Protein AF-A0A415Z4R5-F1 (afdb_monomer_lite)

Foldseek 3Di:
DDDDDDADDDALVRLLVLLVCCVVVVDQLVVSCVVSVPPDSVVNVVSNVQCVVPNSVSSVPPPPPPPPPDDDDDDDCVCVVVVVVVVVVVVVVVVVVCVVCVPVVVCVVVVVVVLDDVVLLVQLLVVCLVVLNPDDDVRSCVVCVVVVHDHDPVSCVVSVVVRDHSPDDDPDPPDDDD

Structure (mmCIF, N/CA/C/O backbone):
data_AF-A0A415Z4R5-F1
#
_entry.id   AF-A0A415Z4R5-F1
#
loop_
_atom_site.group_PDB
_atom_site.id
_atom_site.type_symbol
_atom_site.label_atom_id
_atom_site.label_alt_id
_atom_site.label_comp_id
_atom_site.label_asym_id
_atom_site.label_entity_id
_atom_site.label_seq_id
_atom_site.pdbx_PDB_ins_code
_atom_site.Cartn_x
_atom_site.Cartn_y
_atom_site.Cartn_z
_atom_site.occupancy
_atom_site.B_iso_or_equiv
_atom_site.auth_seq_id
_atom_site.auth_comp_id
_atom_site.auth_asym_id
_atom_site.auth_atom_id
_atom_site.pdbx_PDB_model_num
ATOM 1 N N . MET A 1 1 ? -26.693 3.354 -13.960 1.00 45.69 1 MET A N 1
ATOM 2 C CA . MET A 1 1 ? -26.247 2.489 -12.841 1.00 45.69 1 MET A CA 1
ATOM 3 C C . MET A 1 1 ? -26.321 3.278 -11.538 1.00 45.69 1 MET A C 1
ATOM 5 O O . MET A 1 1 ? -25.608 4.264 -11.394 1.00 45.69 1 MET A O 1
ATOM 9 N N . SER A 1 2 ? -27.209 2.912 -10.614 1.00 46.84 2 SER A N 1
ATOM 10 C CA . SER A 1 2 ? -27.345 3.582 -9.313 1.00 46.84 2 SER A CA 1
ATOM 11 C C . SER A 1 2 ? -26.170 3.223 -8.396 1.00 46.84 2 SER A C 1
ATOM 13 O O . SER A 1 2 ? -25.948 2.052 -8.091 1.00 46.84 2 SER A O 1
ATOM 15 N N . ARG A 1 3 ? -25.401 4.229 -7.961 1.00 54.12 3 ARG A N 1
ATOM 16 C CA . ARG A 1 3 ? -24.288 4.058 -7.014 1.00 54.12 3 ARG A CA 1
ATOM 17 C C . ARG A 1 3 ? -24.841 3.581 -5.662 1.00 54.12 3 ARG A C 1
ATOM 19 O O . ARG A 1 3 ? -25.746 4.204 -5.117 1.00 54.12 3 ARG A O 1
ATOM 26 N N . GLY A 1 4 ? -24.328 2.459 -5.149 1.00 63.97 4 GLY A N 1
ATOM 27 C CA . GLY A 1 4 ? -24.786 1.852 -3.894 1.00 63.97 4 GLY A CA 1
ATOM 28 C C . GLY A 1 4 ? -24.644 2.781 -2.680 1.00 63.97 4 GLY A C 1
ATOM 29 O O . GLY A 1 4 ? -23.764 3.642 -2.650 1.00 63.97 4 GLY A O 1
ATOM 30 N N . LYS A 1 5 ? -25.511 2.599 -1.671 1.00 64.00 5 LYS A N 1
ATOM 31 C CA . LYS A 1 5 ? -25.522 3.412 -0.440 1.00 64.00 5 LYS A CA 1
ATOM 32 C C . LYS A 1 5 ? -24.133 3.424 0.225 1.00 64.00 5 LYS A C 1
ATOM 34 O O . LYS A 1 5 ? -23.568 2.340 0.428 1.00 64.00 5 LYS A O 1
ATOM 39 N N . PRO A 1 6 ? -23.596 4.604 0.594 1.00 64.56 6 PRO A N 1
ATOM 40 C CA . PRO A 1 6 ? -22.301 4.705 1.257 1.00 64.56 6 PRO A CA 1
ATOM 41 C C . PRO A 1 6 ? -22.316 3.939 2.586 1.00 64.56 6 PRO A C 1
ATOM 43 O O . PRO A 1 6 ? -23.336 3.862 3.270 1.00 64.56 6 PRO A O 1
ATOM 46 N N . ASN A 1 7 ? -21.182 3.339 2.949 1.00 69.38 7 ASN A N 1
ATOM 47 C CA . ASN A 1 7 ? -21.066 2.623 4.219 1.00 69.38 7 ASN A CA 1
ATOM 48 C C . ASN A 1 7 ? -21.085 3.595 5.404 1.00 69.38 7 ASN A C 1
ATOM 50 O O . ASN A 1 7 ? -20.374 4.602 5.383 1.00 69.38 7 ASN A O 1
ATOM 54 N N . LYS A 1 8 ? -21.844 3.241 6.452 1.00 76.06 8 LYS A N 1
ATOM 55 C CA . LYS A 1 8 ? -21.818 3.931 7.749 1.00 76.06 8 LYS A CA 1
ATOM 56 C C . LYS A 1 8 ? -20.388 3.902 8.307 1.00 76.06 8 LYS A C 1
ATOM 58 O O . LYS A 1 8 ? -19.733 2.855 8.290 1.00 76.06 8 LYS A O 1
ATOM 63 N N . ARG A 1 9 ? -19.902 5.058 8.766 1.00 79.31 9 ARG A N 1
ATOM 64 C CA . ARG A 1 9 ? -18.641 5.184 9.507 1.00 79.31 9 ARG A CA 1
ATOM 65 C C . ARG A 1 9 ? -18.953 5.154 10.998 1.00 79.31 9 ARG A C 1
ATOM 67 O O . ARG A 1 9 ? -19.929 5.757 11.423 1.00 79.31 9 ARG A O 1
ATOM 74 N N . TYR A 1 10 ? -18.113 4.465 11.756 1.00 85.25 10 TYR A N 1
ATOM 75 C CA . TYR A 1 10 ? -18.236 4.338 13.205 1.00 85.25 10 TYR A CA 1
ATOM 76 C C . TYR A 1 10 ? -17.032 5.003 13.870 1.00 85.25 10 TYR A C 1
ATOM 78 O O . TYR A 1 10 ? -15.905 4.848 13.379 1.00 85.25 10 TYR A O 1
ATOM 86 N N . THR A 1 11 ? -17.272 5.730 14.961 1.00 89.00 11 THR A N 1
ATOM 87 C CA . THR A 1 11 ? -16.217 6.351 15.772 1.00 89.00 11 THR A CA 1
ATOM 88 C C . THR A 1 11 ? -15.357 5.274 16.452 1.00 89.00 11 THR A C 1
ATOM 90 O O . THR A 1 11 ? -15.836 4.154 16.653 1.00 89.00 11 THR A O 1
ATOM 93 N N . PRO A 1 12 ? -14.081 5.555 16.776 1.00 89.00 12 PRO A N 1
ATOM 94 C CA . PRO A 1 12 ? -13.223 4.610 17.497 1.00 89.00 12 PRO A CA 1
ATOM 95 C C . PRO A 1 12 ? -13.825 4.160 18.835 1.00 89.00 12 PRO A C 1
ATOM 97 O O . PRO A 1 12 ? -13.878 2.961 19.095 1.00 89.00 12 PRO A O 1
ATOM 100 N N . GLU A 1 13 ? -14.385 5.100 19.602 1.00 89.56 13 GLU A N 1
ATOM 101 C CA . GLU A 1 13 ? -15.057 4.825 20.881 1.00 89.56 13 GLU A CA 1
ATOM 102 C C . GLU A 1 13 ? -16.235 3.861 20.728 1.00 89.56 13 GLU A C 1
ATOM 104 O O . GLU A 1 13 ? -16.381 2.914 21.495 1.00 89.56 13 GLU A O 1
ATOM 109 N N . PHE A 1 14 ? -17.045 4.039 19.681 1.00 91.44 14 PHE A N 1
ATOM 110 C CA . PHE A 1 14 ? -18.153 3.129 19.410 1.00 91.44 14 PHE A CA 1
ATOM 111 C C . PHE A 1 14 ? -17.657 1.714 19.094 1.00 91.44 14 PHE A C 1
ATOM 113 O O . PHE A 1 14 ? -18.222 0.740 19.578 1.00 91.44 14 PHE A O 1
ATOM 120 N N . LYS A 1 15 ? -16.584 1.575 18.304 1.00 91.38 15 LYS A N 1
ATOM 121 C CA . LYS A 1 15 ? -16.014 0.252 17.989 1.00 91.38 15 LYS A CA 1
ATOM 122 C C . LYS A 1 15 ? -15.491 -0.442 19.244 1.00 91.38 15 LYS A C 1
ATOM 124 O O . LYS A 1 15 ? -15.692 -1.644 19.380 1.00 91.38 15 LYS A O 1
ATOM 129 N N . LYS A 1 16 ? -14.854 0.316 20.143 1.00 92.31 16 LYS A N 1
ATOM 130 C CA . LYS A 1 16 ? -14.388 -0.177 21.441 1.00 92.31 16 LYS A CA 1
ATOM 131 C C . LYS A 1 16 ? -15.561 -0.699 22.273 1.00 92.31 16 LYS A C 1
ATOM 133 O O . LYS A 1 16 ? -15.540 -1.861 22.658 1.00 92.31 16 LYS A O 1
ATOM 138 N N . LEU A 1 17 ? -16.607 0.113 22.438 1.00 93.62 17 LEU A N 1
ATOM 139 C CA . LEU A 1 17 ? -17.809 -0.258 23.188 1.00 93.62 17 LEU A CA 1
ATOM 140 C C . LEU A 1 17 ? -18.445 -1.553 22.661 1.00 93.62 17 LEU A C 1
ATOM 142 O O . LEU A 1 17 ? -18.798 -2.437 23.438 1.00 93.62 17 LEU A O 1
ATOM 146 N N . VAL A 1 18 ? -18.567 -1.690 21.337 1.00 92.94 18 VAL A N 1
ATOM 147 C CA . VAL A 1 18 ? -19.150 -2.890 20.716 1.00 92.94 18 VAL A CA 1
ATOM 148 C C . VAL A 1 18 ? -18.321 -4.143 21.011 1.00 92.94 18 VAL A C 1
ATOM 150 O O . VAL A 1 18 ? -18.896 -5.200 21.244 1.00 92.94 18 VAL A O 1
ATOM 153 N N . VAL A 1 19 ? -16.987 -4.055 20.994 1.00 92.88 19 VAL A N 1
ATOM 154 C CA . VAL A 1 19 ? -16.119 -5.217 21.257 1.00 92.88 19 VAL A CA 1
ATOM 155 C C . VAL A 1 19 ? -16.072 -5.560 22.748 1.00 92.88 19 VAL A C 1
ATOM 157 O O . VAL A 1 19 ? -16.137 -6.738 23.086 1.00 92.88 19 VAL A O 1
ATOM 160 N N . GLU A 1 20 ? -16.021 -4.568 23.637 1.00 93.88 20 GLU A N 1
ATOM 161 C CA . GLU A 1 20 ? -16.011 -4.799 25.091 1.00 93.88 20 GLU A CA 1
ATOM 162 C C . GLU A 1 20 ? -17.307 -5.463 25.561 1.00 93.88 20 GLU A C 1
ATOM 164 O O . GLU A 1 20 ? -17.264 -6.508 26.206 1.00 93.88 20 GLU A O 1
ATOM 169 N N . THR A 1 21 ? -18.457 -4.943 25.130 1.00 93.06 21 THR A N 1
ATOM 170 C CA . THR A 1 21 ? -19.767 -5.545 25.440 1.00 93.06 21 THR A CA 1
ATOM 171 C C . THR A 1 21 ? -19.922 -6.948 24.853 1.00 93.06 21 THR A C 1
ATOM 173 O O . THR A 1 21 ? -20.512 -7.820 25.486 1.00 93.06 21 THR A O 1
ATOM 176 N N . MET A 1 22 ? -19.352 -7.210 23.671 1.00 93.69 22 MET A N 1
ATOM 177 C CA . MET A 1 22 ? -19.323 -8.554 23.088 1.00 93.69 22 MET A CA 1
ATOM 178 C C . MET A 1 22 ? -18.573 -9.553 23.973 1.00 93.69 22 MET A C 1
ATOM 180 O O . MET A 1 22 ? -19.033 -10.681 24.139 1.00 93.69 22 MET A O 1
ATOM 184 N N . MET A 1 23 ? -17.412 -9.153 24.501 1.00 90.25 23 MET A N 1
ATOM 185 C CA . MET A 1 23 ? -16.554 -10.008 25.324 1.00 90.25 23 MET A CA 1
ATOM 186 C C . MET A 1 23 ? -17.131 -10.215 26.727 1.00 90.25 23 MET A C 1
ATOM 188 O O . MET A 1 23 ? -17.066 -11.330 27.245 1.00 90.25 23 MET A O 1
ATOM 192 N N . GLU A 1 24 ? -17.723 -9.172 27.312 1.00 93.75 24 GLU A N 1
ATOM 193 C CA . GLU A 1 24 ? -18.363 -9.214 28.629 1.00 93.75 24 GLU A CA 1
ATOM 194 C C . GLU A 1 24 ? -19.609 -10.1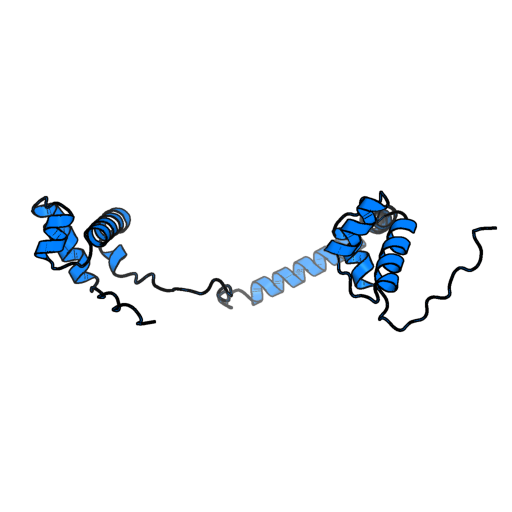10 28.626 1.00 93.75 24 GLU A C 1
ATOM 196 O O . GLU A 1 24 ? -19.720 -11.029 29.436 1.00 93.75 24 GLU A O 1
ATOM 201 N N . GLU A 1 25 ? -20.510 -9.911 27.662 1.00 92.06 25 GLU A N 1
ATOM 202 C CA . GLU A 1 25 ? -21.760 -10.674 27.559 1.00 92.06 25 GLU A CA 1
ATOM 203 C C . GLU A 1 25 ? -21.608 -11.992 26.764 1.00 92.06 25 GLU A C 1
ATOM 205 O O . GLU A 1 25 ? -22.570 -12.746 26.621 1.00 92.06 25 GLU A O 1
ATOM 210 N N . ARG A 1 26 ? -20.409 -12.291 26.235 1.00 91.06 26 ARG A N 1
ATOM 211 C CA . ARG A 1 26 ? -20.104 -13.454 25.368 1.00 91.06 26 ARG A CA 1
ATOM 212 C C . ARG A 1 26 ? -21.079 -13.627 24.195 1.00 91.06 26 ARG A C 1
ATOM 214 O O . ARG A 1 26 ? -21.446 -14.744 23.824 1.00 91.06 26 ARG A O 1
ATOM 221 N N . LEU A 1 27 ? -21.484 -12.513 23.593 1.00 91.00 27 LEU A N 1
ATOM 222 C CA . LEU A 1 27 ? -22.438 -12.498 22.487 1.00 91.00 27 LEU A CA 1
ATOM 223 C C . LEU A 1 27 ? -21.809 -13.002 21.187 1.00 91.00 27 LEU A C 1
ATOM 225 O O . LEU A 1 27 ? -20.651 -12.729 20.872 1.00 91.00 27 LEU A O 1
ATOM 229 N N . SER A 1 28 ? -22.621 -13.658 20.358 1.00 93.06 28 SER A N 1
ATOM 230 C CA . SER A 1 28 ? -22.204 -14.005 18.997 1.00 93.06 28 SER A CA 1
ATOM 231 C C . SER A 1 28 ? -22.080 -12.757 18.110 1.00 93.06 28 SER A C 1
ATOM 233 O O . SER A 1 28 ? -22.785 -11.765 18.306 1.00 93.06 28 SER A O 1
ATOM 235 N N . TYR A 1 29 ? -21.252 -12.815 17.060 1.00 91.00 29 TYR A N 1
ATOM 236 C CA . TYR A 1 29 ? -21.064 -11.697 16.116 1.00 91.00 29 TYR A CA 1
ATOM 237 C C . TYR A 1 29 ? -22.361 -11.209 15.452 1.00 91.00 29 TYR A C 1
ATOM 239 O O . TYR A 1 29 ? -22.513 -10.031 15.131 1.00 91.00 29 TYR A O 1
ATOM 247 N N . CYS A 1 30 ? -23.289 -12.130 15.178 1.00 90.25 30 CYS A N 1
ATOM 248 C CA . CYS A 1 30 ? -24.578 -11.800 14.573 1.00 90.25 30 CYS A CA 1
ATOM 249 C C . CYS A 1 30 ? -25.488 -11.074 15.564 1.00 90.25 30 CYS A C 1
ATOM 251 O O . CYS A 1 30 ? -26.234 -10.177 15.180 1.00 90.25 30 CYS A O 1
ATOM 253 N N . GLU A 1 31 ? -25.425 -11.462 16.830 1.00 91.56 31 GLU A N 1
ATOM 254 C CA . GLU A 1 31 ? -26.236 -10.896 17.897 1.00 91.56 31 GLU A CA 1
ATOM 255 C C . GLU A 1 31 ? -25.754 -9.504 18.297 1.00 91.56 31 GLU A C 1
ATOM 257 O O . GLU A 1 31 ? -26.561 -8.578 18.358 1.00 91.56 31 GLU A O 1
ATOM 262 N N . THR A 1 32 ? -24.440 -9.303 18.405 1.00 92.88 32 THR A N 1
ATOM 263 C CA . THR A 1 32 ? -23.852 -7.961 18.549 1.00 92.88 32 THR A CA 1
ATOM 264 C C . THR A 1 32 ? -24.186 -7.063 17.368 1.00 92.88 32 THR A C 1
ATOM 266 O O . THR A 1 32 ? -24.559 -5.907 17.561 1.00 92.88 32 THR A O 1
ATOM 269 N N . ALA A 1 33 ? -24.123 -7.578 16.136 1.00 91.81 33 ALA A N 1
ATOM 270 C CA . ALA A 1 33 ? -24.502 -6.791 14.967 1.00 91.81 33 ALA A CA 1
ATOM 271 C C . ALA A 1 33 ? -25.979 -6.362 14.995 1.00 91.81 33 ALA A C 1
ATOM 273 O O . ALA A 1 33 ? -26.286 -5.245 14.586 1.00 91.81 33 ALA A O 1
ATOM 274 N N . ARG A 1 34 ? -26.884 -7.206 15.508 1.00 90.81 34 ARG A N 1
ATOM 275 C CA . ARG A 1 34 ? -28.298 -6.844 15.699 1.00 90.81 34 ARG A CA 1
ATOM 276 C C . ARG A 1 34 ? -28.477 -5.822 16.818 1.00 90.81 34 ARG A C 1
ATOM 278 O O . ARG A 1 34 ? -29.150 -4.824 16.598 1.00 90.81 34 ARG A O 1
ATOM 285 N N . ARG A 1 35 ? -27.848 -6.040 17.977 1.00 91.00 35 ARG A N 1
ATOM 286 C CA . ARG A 1 35 ? -27.987 -5.177 19.161 1.00 91.00 35 ARG A CA 1
ATOM 287 C C . ARG A 1 35 ? -27.465 -3.759 18.933 1.00 91.00 35 ARG A C 1
ATOM 289 O O . ARG A 1 35 ? -28.081 -2.806 19.389 1.00 91.00 35 ARG A O 1
ATOM 296 N N . PHE A 1 36 ? -26.365 -3.622 18.193 1.00 88.81 36 PHE A N 1
ATOM 297 C CA . PHE A 1 36 ? -25.735 -2.333 17.881 1.00 88.81 36 PHE A CA 1
ATOM 298 C C . PHE A 1 36 ? -26.065 -1.804 16.476 1.00 88.81 36 PHE A C 1
ATOM 300 O O . PHE A 1 36 ? -25.414 -0.874 15.996 1.00 88.81 36 PHE A O 1
ATOM 307 N N . GLU A 1 37 ? -27.033 -2.418 15.786 1.00 87.00 37 GLU A N 1
ATOM 308 C CA . GLU A 1 37 ? -27.442 -2.072 14.416 1.00 87.00 37 GLU A CA 1
ATOM 309 C C . GLU A 1 37 ? -26.264 -1.927 13.428 1.00 87.00 37 GLU A C 1
ATOM 311 O O . GLU A 1 37 ? -26.218 -1.055 12.543 1.00 87.00 37 GLU A O 1
ATOM 316 N N . VAL A 1 38 ? -25.267 -2.799 13.577 1.00 86.69 38 VAL A N 1
ATOM 317 C CA . VAL A 1 38 ? -24.117 -2.852 12.682 1.00 86.69 38 VAL A CA 1
ATOM 318 C C . VAL A 1 38 ? -24.524 -3.583 11.414 1.00 86.69 38 VAL A C 1
ATOM 320 O O . VAL A 1 38 ? -25.056 -4.689 11.440 1.00 86.69 38 VAL A O 1
ATOM 323 N N . ARG A 1 39 ? -24.227 -2.972 10.263 1.00 81.56 39 ARG A N 1
ATOM 324 C CA . ARG A 1 39 ? -24.633 -3.480 8.943 1.00 81.56 39 ARG A CA 1
ATOM 325 C C . ARG A 1 39 ? -24.183 -4.923 8.671 1.00 81.56 39 ARG A C 1
ATOM 327 O O . ARG A 1 39 ? -24.806 -5.604 7.860 1.00 81.56 39 ARG A O 1
ATOM 334 N N . SER A 1 40 ? -23.078 -5.372 9.262 1.00 85.62 40 SER A N 1
ATOM 335 C CA . SER A 1 40 ? -22.527 -6.701 9.003 1.00 85.62 40 SER A CA 1
ATOM 336 C C . SER A 1 40 ? -21.795 -7.272 10.215 1.00 85.62 40 SER A C 1
ATOM 338 O O . SER A 1 40 ? -20.879 -6.647 10.750 1.00 85.62 40 SER A O 1
ATOM 340 N N . ALA A 1 41 ? -22.121 -8.519 10.561 1.00 88.50 41 ALA A N 1
ATOM 341 C CA . ALA A 1 41 ? -21.403 -9.312 11.561 1.00 88.50 41 ALA A CA 1
ATOM 342 C C . ALA A 1 41 ? -19.911 -9.495 11.217 1.00 88.50 41 ALA A C 1
ATOM 344 O O . ALA A 1 41 ? -19.061 -9.592 12.099 1.00 88.50 41 ALA A O 1
ATOM 345 N N . THR A 1 42 ? -19.551 -9.465 9.929 1.00 88.94 42 THR A N 1
ATOM 346 C CA . THR A 1 42 ? -18.150 -9.505 9.484 1.00 88.94 42 THR A CA 1
ATOM 347 C C . THR A 1 42 ? -17.375 -8.254 9.907 1.00 88.94 42 THR A C 1
ATOM 349 O O . THR A 1 42 ? -16.167 -8.327 10.129 1.00 88.94 42 THR A O 1
ATOM 352 N N . GLN A 1 43 ? -18.035 -7.095 10.039 1.00 87.69 43 GLN A N 1
ATOM 353 C CA . GLN A 1 43 ? -17.384 -5.885 10.555 1.00 87.69 43 GLN A CA 1
ATOM 354 C C . GLN A 1 43 ? -17.037 -6.036 12.035 1.00 87.69 43 GLN A C 1
ATOM 356 O O . GLN A 1 43 ? -15.926 -5.681 12.414 1.00 87.69 43 GLN A O 1
ATOM 361 N N . VAL A 1 44 ? -17.939 -6.627 12.824 1.00 90.94 44 VAL A N 1
ATOM 362 C CA . VAL A 1 44 ? -17.722 -6.895 14.253 1.00 90.94 44 VAL A CA 1
ATOM 363 C C . VAL A 1 44 ? -16.536 -7.844 14.450 1.00 90.94 44 VAL A C 1
ATOM 365 O O . VAL A 1 44 ? -15.622 -7.523 15.202 1.00 90.94 44 VAL A O 1
ATOM 368 N N . ARG A 1 45 ? -16.452 -8.933 13.671 1.00 91.69 45 ARG A N 1
ATOM 369 C CA . ARG A 1 45 ? -15.285 -9.839 13.682 1.00 91.69 45 ARG A CA 1
ATOM 370 C C . ARG A 1 45 ? -13.972 -9.120 13.345 1.00 91.69 45 ARG A C 1
ATOM 372 O O . ARG A 1 45 ? -12.934 -9.370 13.947 1.00 91.69 45 ARG A O 1
ATOM 379 N N . ASN A 1 46 ? -13.995 -8.220 12.361 1.00 90.12 46 ASN A N 1
ATOM 380 C CA . ASN A 1 46 ? -12.809 -7.434 12.021 1.00 90.12 46 ASN A CA 1
ATOM 381 C C . ASN A 1 46 ? -12.404 -6.479 13.149 1.00 90.12 46 ASN A C 1
ATOM 383 O O . ASN A 1 46 ? -11.211 -6.242 13.320 1.00 90.12 46 ASN A O 1
ATOM 387 N N . TRP A 1 47 ? -13.370 -5.924 13.885 1.00 91.50 47 TRP A N 1
ATOM 388 C CA . TRP A 1 47 ? -13.094 -5.075 15.040 1.00 91.50 47 TRP A CA 1
ATOM 389 C C . TRP A 1 47 ? -12.479 -5.867 16.184 1.00 91.50 47 TRP A C 1
ATOM 391 O O . TRP A 1 47 ? -11.441 -5.454 16.684 1.00 91.50 47 TRP A O 1
ATOM 401 N N . GLU A 1 48 ? -13.033 -7.031 16.516 1.00 92.62 48 GLU A N 1
ATOM 402 C CA . GLU A 1 48 ? -12.452 -7.934 17.515 1.00 92.62 48 GLU A CA 1
ATOM 403 C C . GLU A 1 48 ? -10.986 -8.249 17.205 1.00 92.62 48 GLU A C 1
ATOM 405 O O . GLU A 1 48 ? -10.121 -8.062 18.054 1.00 92.62 48 GLU A O 1
ATOM 410 N N . ARG A 1 49 ? -10.677 -8.631 15.959 1.00 92.69 49 ARG A N 1
ATOM 411 C CA . ARG A 1 49 ? -9.293 -8.893 15.548 1.00 92.69 49 ARG A CA 1
ATOM 412 C C . ARG A 1 49 ? -8.378 -7.684 15.770 1.00 92.69 49 ARG A C 1
ATOM 414 O O . ARG A 1 49 ? -7.281 -7.840 16.289 1.00 92.69 49 ARG A O 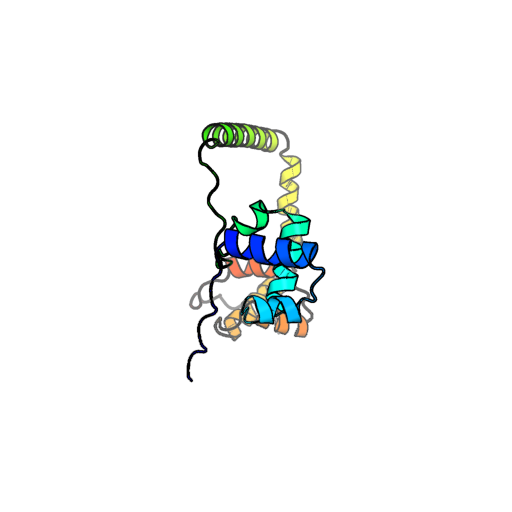1
ATOM 421 N N . ILE A 1 50 ? -8.816 -6.484 15.381 1.00 89.06 50 ILE A N 1
ATOM 422 C CA . ILE A 1 50 ? -8.021 -5.257 15.564 1.00 89.06 50 ILE A CA 1
ATOM 423 C C . ILE A 1 50 ? -7.800 -4.970 17.053 1.00 89.06 50 ILE A C 1
ATOM 425 O O . ILE A 1 50 ? -6.697 -4.583 17.431 1.00 89.06 50 ILE A O 1
ATOM 429 N N . TYR A 1 51 ? -8.825 -5.177 17.880 1.00 90.00 51 TYR A N 1
ATOM 430 C CA . TYR A 1 51 ? -8.750 -4.982 19.323 1.00 90.00 51 TYR A CA 1
ATOM 431 C C . TYR A 1 51 ? -7.787 -5.975 19.984 1.00 90.00 51 TYR A C 1
ATOM 433 O O . TYR A 1 51 ? -6.980 -5.573 20.813 1.00 90.00 51 TYR A O 1
ATOM 441 N N . LEU A 1 52 ? -7.796 -7.245 19.570 1.00 88.50 52 LEU A N 1
ATOM 442 C CA . LEU A 1 52 ? -6.860 -8.254 20.079 1.00 88.50 52 LEU A CA 1
ATOM 443 C C . LEU A 1 52 ? -5.412 -7.999 19.634 1.00 88.50 52 LEU A C 1
ATOM 445 O O . LEU A 1 52 ? -4.488 -8.216 20.408 1.00 88.50 52 LEU A O 1
ATOM 449 N N . GLU A 1 53 ? -5.198 -7.534 18.400 1.00 88.25 53 GLU A N 1
ATOM 450 C CA . GLU A 1 53 ? -3.848 -7.284 17.872 1.00 88.25 53 GLU A CA 1
ATOM 451 C C . GLU A 1 53 ? -3.218 -5.985 18.395 1.00 88.25 53 GLU A C 1
ATOM 453 O O . GLU A 1 53 ? -2.004 -5.918 18.572 1.00 88.25 53 GLU A O 1
ATOM 458 N N . LYS A 1 54 ? -4.013 -4.919 18.546 1.00 85.00 54 LYS A N 1
ATOM 459 C CA . LYS A 1 54 ? -3.512 -3.543 18.739 1.00 85.00 54 LYS A CA 1
ATOM 460 C C . LYS A 1 54 ? -4.188 -2.793 19.884 1.00 85.00 54 LYS A C 1
ATOM 462 O O . LYS A 1 54 ? -3.905 -1.614 20.081 1.00 85.00 54 LYS A O 1
ATOM 467 N N . GLY A 1 55 ? -5.119 -3.425 20.592 1.00 85.62 55 GLY A N 1
ATOM 468 C CA . GLY A 1 55 ? -5.911 -2.774 21.629 1.00 85.62 55 GLY A CA 1
ATOM 469 C C . GLY A 1 55 ? -6.799 -1.648 21.094 1.00 85.62 55 GLY A C 1
ATOM 470 O O . GLY A 1 55 ? -7.163 -1.584 19.915 1.00 85.62 55 GLY A O 1
ATOM 471 N N . THR A 1 56 ? -7.138 -0.720 21.984 1.00 79.94 56 THR A N 1
ATOM 472 C CA . THR A 1 56 ? -7.953 0.469 21.690 1.00 79.94 56 THR A CA 1
ATOM 473 C C . THR A 1 56 ? -7.280 1.409 20.686 1.00 79.94 56 THR A C 1
ATOM 475 O O . THR A 1 56 ? -7.957 2.001 19.840 1.00 79.94 56 THR A O 1
ATOM 478 N N . GLU A 1 57 ? -5.947 1.480 20.701 1.00 79.94 57 GLU A N 1
ATOM 479 C CA . GLU A 1 57 ? -5.143 2.277 19.766 1.00 79.94 57 GLU A CA 1
ATOM 480 C C . GLU A 1 57 ? -5.332 1.825 18.310 1.00 79.94 57 GLU A C 1
ATOM 482 O O . GLU A 1 57 ? -5.327 2.640 17.382 1.00 79.94 57 GLU A O 1
ATOM 487 N N . GLY A 1 58 ? -5.613 0.534 18.098 1.00 79.38 58 GLY A N 1
ATOM 488 C CA . GLY A 1 58 ? -5.904 -0.040 16.786 1.00 79.38 58 GLY A CA 1
ATOM 489 C C . GLY A 1 58 ? -7.106 0.583 16.072 1.00 79.38 58 GLY A C 1
ATOM 490 O O . GLY A 1 58 ? -7.157 0.565 14.838 1.00 79.38 58 GLY A O 1
ATOM 491 N N . PHE A 1 59 ? -8.056 1.159 16.817 1.00 80.62 59 PHE A N 1
ATOM 492 C CA . PHE A 1 59 ? -9.237 1.819 16.256 1.00 80.62 59 PHE A CA 1
ATOM 493 C C . PHE A 1 59 ? -9.056 3.309 15.979 1.00 80.62 59 PHE A C 1
ATOM 495 O O . PHE A 1 59 ? -9.772 3.834 15.119 1.00 80.62 59 PHE A O 1
ATOM 502 N N . ALA A 1 60 ? -8.133 3.971 16.682 1.00 74.69 60 ALA A N 1
ATOM 503 C CA . ALA A 1 60 ? -7.816 5.386 16.494 1.00 74.69 60 ALA A CA 1
ATOM 504 C C . ALA A 1 60 ? -7.052 5.625 15.184 1.00 74.69 60 ALA A C 1
ATOM 506 O O . ALA A 1 60 ? -7.225 6.653 14.529 1.00 74.69 60 ALA A O 1
ATOM 507 N N . ILE A 1 61 ? -6.257 4.640 14.754 1.00 64.94 61 ILE A N 1
ATOM 508 C CA . ILE A 1 61 ? -5.534 4.700 13.487 1.00 64.94 61 ILE A CA 1
ATOM 509 C C . ILE A 1 61 ? -6.535 4.480 12.346 1.00 64.94 61 ILE A C 1
ATOM 511 O O . ILE A 1 61 ? -6.800 3.351 11.922 1.00 64.94 61 ILE A O 1
ATOM 515 N N . GLU A 1 62 ? -7.088 5.567 11.805 1.00 57.19 62 GLU A N 1
ATOM 516 C CA . GLU A 1 62 ? -7.854 5.539 10.561 1.00 57.19 62 GLU A CA 1
ATOM 517 C C . GLU A 1 62 ? -6.895 5.188 9.402 1.00 57.19 62 GLU A C 1
ATOM 519 O O . GLU A 1 62 ? -6.455 6.044 8.640 1.00 57.19 62 GLU A O 1
ATOM 524 N N . ARG A 1 63 ? -6.538 3.898 9.245 1.00 53.06 63 ARG A N 1
ATOM 525 C CA . ARG A 1 63 ? -5.832 3.364 8.063 1.00 53.06 63 ARG A CA 1
ATOM 526 C C . ARG A 1 63 ? -6.777 3.378 6.863 1.00 53.06 63 ARG A C 1
ATOM 528 O O . ARG A 1 63 ? -7.145 2.349 6.299 1.00 53.06 63 ARG A O 1
ATOM 535 N N . ARG A 1 64 ? -7.202 4.569 6.468 1.00 47.59 64 ARG A N 1
ATOM 536 C CA . ARG A 1 64 ? -7.765 4.823 5.153 1.00 47.59 64 ARG A CA 1
ATOM 537 C C . ARG A 1 64 ? -7.013 5.940 4.463 1.00 47.59 64 ARG A C 1
ATOM 539 O O . ARG A 1 64 ? -7.598 6.721 3.724 1.00 47.59 64 ARG A O 1
ATOM 546 N N . GLU A 1 65 ? -5.692 5.890 4.551 1.00 42.00 65 GLU A N 1
ATOM 547 C CA . GLU A 1 65 ? -4.918 6.208 3.366 1.00 42.00 65 GLU A CA 1
ATOM 548 C C . GLU A 1 65 ? -5.163 5.085 2.363 1.00 42.00 65 GLU A C 1
ATOM 550 O O . GLU A 1 65 ? -4.440 4.094 2.278 1.00 42.00 65 GLU A O 1
ATOM 555 N N . ARG A 1 66 ? -6.226 5.239 1.574 1.00 49.69 66 ARG A N 1
ATOM 556 C CA . ARG A 1 66 ? -6.295 4.611 0.259 1.00 49.69 66 ARG A CA 1
ATOM 557 C C . ARG A 1 66 ? -5.289 5.358 -0.618 1.00 49.69 66 ARG A C 1
ATOM 559 O O . ARG A 1 66 ? -5.670 6.091 -1.521 1.00 49.69 66 ARG A O 1
ATOM 566 N N . GLY A 1 67 ? -4.011 5.255 -0.260 1.00 42.09 67 GLY A N 1
ATOM 567 C CA . GLY A 1 67 ? -2.915 5.776 -1.043 1.00 42.09 67 GLY A CA 1
ATOM 568 C C . GLY A 1 67 ? -2.908 4.975 -2.325 1.00 42.09 67 GLY A C 1
ATOM 569 O O . GLY A 1 67 ? -2.704 3.762 -2.300 1.00 42.09 67 GLY A O 1
ATOM 570 N N . SER A 1 68 ? -3.205 5.637 -3.438 1.00 51.50 68 SER A N 1
ATOM 571 C CA . SER A 1 68 ? -2.837 5.123 -4.745 1.00 51.50 68 SER A CA 1
ATOM 572 C C . SER A 1 68 ? -1.392 4.643 -4.651 1.00 51.50 68 SER A C 1
ATOM 574 O O . SER A 1 68 ? -0.509 5.417 -4.277 1.00 51.50 68 SER A O 1
ATOM 576 N N . SER A 1 69 ? -1.148 3.376 -4.958 1.00 50.72 69 SER A N 1
ATOM 577 C CA . SER A 1 69 ? 0.186 2.892 -5.287 1.00 50.72 69 SER A CA 1
ATOM 578 C C . SER A 1 69 ? 0.712 3.751 -6.438 1.00 50.72 69 SER A C 1
ATOM 580 O O . SER A 1 69 ? 0.344 3.549 -7.592 1.00 50.72 69 SER A O 1
ATOM 582 N N . GLY A 1 70 ? 1.465 4.794 -6.109 1.00 52.69 70 GLY A N 1
ATOM 583 C CA . GLY A 1 70 ? 1.788 5.839 -7.066 1.00 52.69 70 GLY A CA 1
ATOM 584 C C . GLY A 1 70 ? 2.500 6.997 -6.398 1.00 52.69 70 GLY A C 1
ATOM 585 O O . GLY A 1 70 ? 1.961 8.096 -6.362 1.00 52.69 70 GLY A O 1
ATOM 586 N N . ARG A 1 71 ? 3.697 6.700 -5.871 1.00 58.75 71 ARG A N 1
ATOM 587 C CA . ARG A 1 71 ? 4.814 7.596 -5.513 1.00 58.75 71 ARG A CA 1
ATOM 588 C C . ARG A 1 71 ? 5.254 7.414 -4.052 1.00 58.75 71 ARG A C 1
ATOM 590 O O . ARG A 1 71 ? 4.469 7.684 -3.145 1.00 58.75 71 ARG A O 1
ATOM 597 N N . PRO A 1 72 ? 6.504 6.986 -3.802 1.00 56.12 72 PRO A N 1
ATOM 598 C CA . PRO A 1 72 ? 7.037 6.943 -2.447 1.00 56.12 72 PRO A CA 1
ATOM 599 C C . PRO A 1 72 ? 7.089 8.361 -1.858 1.00 56.12 72 PRO A C 1
ATOM 601 O O . PRO A 1 72 ? 7.412 9.327 -2.559 1.00 56.12 72 PRO A O 1
ATOM 604 N N . ARG A 1 73 ? 6.742 8.492 -0.570 1.00 62.16 73 ARG A N 1
ATOM 605 C CA . ARG A 1 73 ? 6.874 9.750 0.181 1.00 62.16 73 ARG A CA 1
ATOM 606 C C . ARG A 1 73 ? 8.354 10.149 0.202 1.00 62.16 73 ARG A C 1
ATOM 608 O O . ARG A 1 73 ? 9.212 9.308 0.451 1.00 62.16 73 ARG A O 1
ATOM 615 N N . LYS A 1 74 ? 8.649 11.418 -0.102 1.00 62.16 74 LYS A N 1
ATOM 616 C CA . LYS A 1 74 ? 10.016 11.955 -0.038 1.00 62.16 74 LYS A CA 1
ATOM 617 C C . LYS A 1 74 ? 10.527 11.843 1.400 1.00 62.16 74 LYS A C 1
ATOM 619 O O . LYS A 1 74 ? 9.810 12.214 2.326 1.00 62.16 74 LYS A O 1
ATOM 624 N N . LEU A 1 75 ? 11.744 11.327 1.543 1.00 62.78 75 LEU A N 1
ATOM 625 C CA . LEU A 1 75 ? 12.447 11.217 2.818 1.00 62.78 75 LEU A CA 1
ATOM 626 C C . LEU A 1 75 ? 12.690 12.613 3.435 1.00 62.78 75 LEU A C 1
ATOM 628 O O . LEU A 1 75 ? 12.790 13.592 2.683 1.00 62.78 75 LEU A O 1
ATOM 632 N N . PRO A 1 76 ? 12.782 12.716 4.775 1.00 58.38 76 PRO A N 1
ATOM 633 C CA . PRO A 1 76 ? 13.172 13.945 5.464 1.00 58.38 76 PRO A CA 1
ATOM 634 C C . PRO A 1 76 ? 14.528 14.454 4.953 1.00 58.38 76 PRO A C 1
ATOM 636 O O . PRO A 1 76 ? 15.445 13.670 4.726 1.00 58.38 76 PRO A O 1
ATOM 639 N N . LYS A 1 77 ? 14.649 15.769 4.742 1.00 62.28 77 LYS A N 1
ATOM 640 C CA . LYS A 1 77 ? 15.820 16.414 4.116 1.00 62.28 77 LYS A CA 1
ATOM 641 C C . LYS A 1 77 ? 17.032 16.597 5.042 1.00 62.28 77 LYS A C 1
ATOM 643 O O . LYS A 1 77 ? 18.061 17.066 4.570 1.00 62.28 77 LYS A O 1
ATOM 648 N N . GLU A 1 78 ? 16.943 16.227 6.315 1.00 58.09 78 GLU A N 1
ATOM 649 C CA . GLU A 1 78 ? 17.958 16.575 7.325 1.00 58.09 78 GLU A CA 1
ATOM 650 C C . GLU A 1 78 ? 19.214 15.686 7.337 1.00 58.09 78 GLU A C 1
ATOM 652 O O . GLU A 1 78 ? 20.073 15.863 8.183 1.00 58.09 78 GLU A O 1
ATOM 657 N N . GLY A 1 79 ? 19.376 14.774 6.374 1.00 53.78 79 GLY A N 1
ATOM 658 C CA . GLY A 1 79 ? 20.631 14.029 6.160 1.00 53.78 79 GLY A CA 1
ATOM 659 C C . GLY A 1 79 ? 21.369 14.409 4.873 1.00 53.78 79 GLY A C 1
ATOM 660 O O . GLY A 1 79 ? 22.271 13.693 4.447 1.00 53.78 79 GLY A O 1
ATOM 661 N N . GLY A 1 80 ? 20.939 15.473 4.184 1.00 59.91 80 GLY A N 1
ATOM 662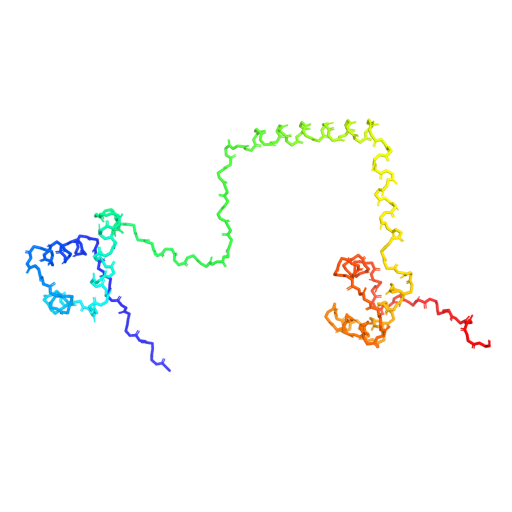 C CA . GLY A 1 80 ? 21.445 15.815 2.852 1.00 59.91 80 GLY A CA 1
ATOM 663 C C . GLY A 1 80 ? 22.931 16.174 2.833 1.00 59.91 80 GLY A C 1
ATOM 664 O O . GLY A 1 80 ? 23.618 15.833 1.878 1.00 59.91 80 GLY A O 1
ATOM 665 N N . GLU A 1 81 ? 23.427 16.822 3.882 1.00 62.50 81 GLU A N 1
ATOM 666 C CA . GLU A 1 81 ? 24.812 17.297 3.968 1.00 62.50 81 GLU A CA 1
ATOM 667 C C . GLU A 1 81 ? 25.792 16.143 4.216 1.00 62.50 81 GLU A C 1
ATOM 669 O O . GLU A 1 81 ? 26.768 16.011 3.477 1.00 62.50 81 GLU A O 1
ATOM 674 N N . ASP A 1 82 ? 25.462 15.231 5.137 1.00 73.00 82 ASP A N 1
ATOM 675 C CA . ASP A 1 82 ? 26.236 14.005 5.386 1.00 73.00 82 ASP A CA 1
ATOM 676 C C . AS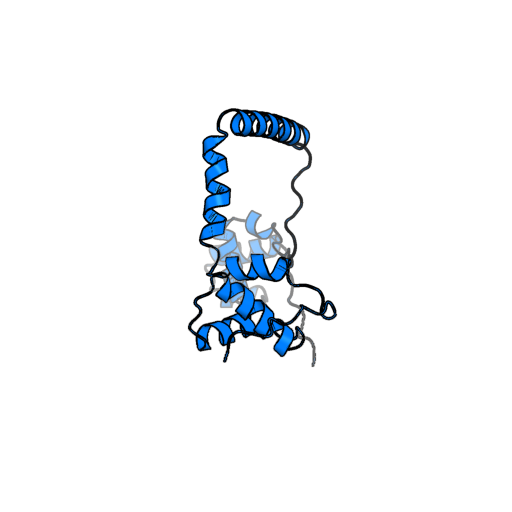P A 1 82 ? 26.258 13.086 4.158 1.00 73.00 82 ASP A C 1
ATOM 678 O O . ASP A 1 82 ? 27.299 12.538 3.789 1.00 73.00 82 ASP A O 1
ATOM 682 N N . LEU A 1 83 ? 25.124 12.960 3.458 1.00 73.12 83 LEU A N 1
ATOM 683 C CA . LEU A 1 83 ? 25.045 12.192 2.214 1.00 73.12 83 LEU A CA 1
ATOM 684 C C . LEU A 1 83 ? 25.848 12.843 1.081 1.00 73.12 83 LEU A C 1
ATOM 686 O O . LEU A 1 83 ? 26.450 12.132 0.278 1.00 73.12 83 LEU A O 1
ATOM 690 N N . LEU A 1 84 ? 25.877 14.176 0.993 1.00 79.00 84 LEU A N 1
ATOM 691 C CA . LEU A 1 84 ? 26.689 14.888 0.003 1.00 79.00 84 LEU A CA 1
ATOM 692 C C . LEU A 1 84 ? 28.187 14.731 0.290 1.00 79.00 84 LEU A C 1
ATOM 694 O O . LEU A 1 84 ? 28.954 14.494 -0.646 1.00 79.00 84 LEU A O 1
ATOM 698 N N . ALA A 1 85 ? 28.591 14.808 1.561 1.00 82.00 85 ALA A N 1
ATOM 699 C CA . ALA A 1 85 ? 29.966 14.560 1.985 1.00 82.00 85 ALA A CA 1
ATOM 700 C C . ALA A 1 85 ? 30.399 13.123 1.658 1.00 82.00 85 ALA A C 1
ATOM 702 O O . ALA A 1 85 ? 31.475 12.911 1.092 1.00 82.00 85 ALA A O 1
ATOM 703 N N . GLU A 1 86 ? 29.529 12.145 1.910 1.00 80.81 86 GLU A N 1
ATOM 704 C CA . GLU A 1 86 ? 29.794 10.745 1.587 1.00 80.81 86 GLU A CA 1
ATOM 705 C C . GLU A 1 86 ? 29.859 10.503 0.072 1.00 80.81 86 GLU A C 1
ATOM 707 O O . GLU A 1 86 ? 30.766 9.828 -0.413 1.00 80.81 86 GLU A O 1
ATOM 712 N N . VAL A 1 87 ? 28.972 11.119 -0.718 1.00 86.56 87 VAL A N 1
ATOM 713 C CA . VAL A 1 87 ? 29.033 11.048 -2.189 1.00 86.56 87 VAL A CA 1
ATOM 714 C C . VAL A 1 87 ? 30.336 11.646 -2.720 1.00 86.56 87 VAL A C 1
ATOM 716 O O . VAL A 1 87 ? 30.924 11.090 -3.650 1.00 86.56 87 VAL A O 1
ATOM 719 N N . LEU A 1 88 ? 30.809 12.758 -2.153 1.00 88.62 88 LEU A N 1
ATOM 720 C CA . LEU A 1 88 ? 32.073 13.376 -2.552 1.00 88.62 88 LEU A CA 1
ATOM 721 C C . LEU A 1 88 ? 33.273 12.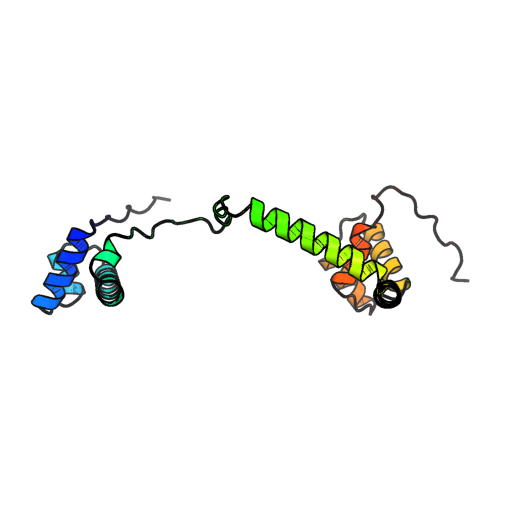483 -2.194 1.00 88.62 88 LEU A C 1
ATOM 723 O O . LEU A 1 88 ? 34.132 12.250 -3.047 1.00 88.62 88 LEU A O 1
ATOM 727 N N . ARG A 1 89 ? 33.292 11.915 -0.980 1.00 89.62 89 ARG A N 1
ATOM 728 C CA . ARG A 1 89 ? 34.322 10.969 -0.520 1.00 89.62 89 ARG A CA 1
ATOM 729 C C . ARG A 1 89 ? 34.380 9.719 -1.401 1.00 89.62 89 ARG A C 1
ATOM 731 O O . ARG A 1 89 ? 35.447 9.371 -1.899 1.00 89.62 89 ARG A O 1
ATOM 738 N N . LEU A 1 90 ? 33.234 9.089 -1.662 1.00 87.81 90 LEU A N 1
ATOM 739 C CA . LEU A 1 90 ? 33.132 7.892 -2.505 1.00 87.81 90 LEU A CA 1
ATOM 740 C C . LEU A 1 90 ? 33.509 8.164 -3.966 1.00 87.81 90 LEU A C 1
ATOM 742 O O . LEU A 1 90 ? 34.014 7.272 -4.650 1.00 87.81 90 LEU A O 1
ATOM 746 N N . ARG A 1 91 ? 33.274 9.382 -4.470 1.00 85.06 91 ARG A N 1
ATOM 747 C CA . ARG A 1 91 ? 33.740 9.793 -5.803 1.00 85.06 91 ARG A CA 1
ATOM 748 C C . ARG A 1 91 ? 35.257 9.926 -5.848 1.00 85.06 91 ARG A C 1
ATOM 750 O O . ARG A 1 91 ? 35.857 9.409 -6.785 1.00 85.06 91 ARG A O 1
ATOM 757 N N . ALA A 1 92 ? 35.868 10.548 -4.841 1.00 87.31 92 ALA A N 1
ATOM 758 C CA . ALA A 1 92 ? 37.324 10.627 -4.734 1.00 87.31 92 ALA A CA 1
ATOM 759 C C . ALA A 1 92 ? 37.962 9.230 -4.608 1.00 87.31 92 ALA A C 1
ATOM 761 O O . ALA A 1 92 ? 38.953 8.938 -5.275 1.00 87.31 92 ALA A O 1
ATOM 762 N N . GLU A 1 93 ? 37.350 8.337 -3.827 1.00 87.69 93 GLU A N 1
ATOM 763 C CA . GLU A 1 93 ? 37.788 6.944 -3.697 1.00 87.69 93 GLU A CA 1
ATOM 764 C C . GLU A 1 93 ? 37.662 6.178 -5.022 1.00 87.69 93 GLU A C 1
ATOM 766 O O . GLU A 1 93 ? 38.591 5.483 -5.426 1.00 87.69 93 GLU A O 1
ATOM 771 N N . ASN A 1 94 ? 36.560 6.349 -5.759 1.00 84.44 94 ASN A N 1
ATOM 772 C CA . ASN A 1 94 ? 36.409 5.743 -7.083 1.00 84.44 94 ASN A CA 1
ATOM 773 C C . ASN A 1 94 ? 37.432 6.268 -8.095 1.00 84.44 94 ASN A C 1
ATOM 775 O O . ASN A 1 94 ? 37.971 5.479 -8.867 1.00 84.44 94 ASN A O 1
ATOM 779 N N . GLU A 1 95 ? 37.711 7.570 -8.108 1.00 85.50 95 GLU A N 1
ATOM 780 C CA . GLU A 1 95 ? 38.750 8.155 -8.964 1.00 85.50 95 GLU A CA 1
ATOM 781 C C . GLU A 1 95 ? 40.136 7.587 -8.627 1.00 85.50 95 GLU A C 1
ATOM 783 O O . GLU A 1 95 ? 40.881 7.173 -9.523 1.00 85.50 95 GLU A O 1
ATOM 788 N N . TYR A 1 96 ? 40.451 7.448 -7.337 1.00 83.75 96 TYR A N 1
ATOM 789 C CA . TYR A 1 96 ? 41.675 6.791 -6.886 1.00 83.75 96 TYR A CA 1
ATOM 790 C C . TYR A 1 96 ? 41.731 5.323 -7.334 1.00 83.75 96 TYR A C 1
ATOM 792 O O . TYR A 1 96 ? 42.722 4.882 -7.911 1.00 83.75 96 TYR A O 1
ATOM 800 N N . LEU A 1 97 ? 40.644 4.564 -7.168 1.00 79.56 97 LEU A N 1
ATOM 801 C CA . LEU A 1 97 ? 40.569 3.157 -7.573 1.00 79.56 97 LEU A CA 1
ATOM 802 C C . LEU A 1 97 ? 40.657 2.962 -9.093 1.00 79.56 97 LEU A C 1
ATOM 804 O O . LEU A 1 97 ? 41.295 2.008 -9.544 1.00 79.56 97 LEU A O 1
ATOM 808 N N . LYS A 1 98 ? 40.065 3.854 -9.895 1.00 74.88 98 LYS A N 1
ATOM 809 C CA . LYS A 1 98 ? 40.222 3.864 -11.360 1.00 74.88 98 LYS A CA 1
ATOM 810 C C . LYS A 1 98 ? 41.671 4.109 -11.764 1.00 74.88 98 LYS A C 1
ATOM 812 O O . LYS A 1 98 ? 42.175 3.426 -12.654 1.00 74.88 98 LYS A O 1
ATOM 817 N N . THR A 1 99 ? 42.339 5.029 -11.073 1.00 77.06 99 THR A N 1
ATOM 818 C CA . THR A 1 99 ? 43.749 5.361 -11.306 1.00 77.06 99 THR A CA 1
ATOM 819 C C . THR A 1 99 ? 44.672 4.208 -10.892 1.00 77.06 99 THR A C 1
ATOM 821 O O . THR A 1 99 ? 45.599 3.864 -11.622 1.00 77.06 99 THR A O 1
ATOM 824 N N . CYS A 1 100 ? 44.400 3.553 -9.759 1.00 71.50 100 CYS A N 1
ATOM 825 C CA . CYS A 1 100 ? 45.240 2.486 -9.206 1.00 71.50 100 CYS A CA 1
ATOM 826 C C . CYS A 1 100 ? 44.994 1.099 -9.815 1.00 71.50 100 CYS A C 1
ATOM 828 O O . CYS A 1 100 ? 45.867 0.235 -9.726 1.00 71.50 100 CYS A O 1
ATOM 830 N N . LYS A 1 101 ? 43.842 0.856 -10.457 1.00 66.44 101 LYS A N 1
ATOM 831 C CA . LYS A 1 101 ? 43.533 -0.428 -11.115 1.00 66.44 101 LYS A CA 1
ATOM 832 C C . LYS A 1 101 ? 43.179 -0.277 -12.607 1.00 66.44 101 LYS A C 1
ATOM 834 O O . LYS A 1 101 ? 42.106 -0.726 -13.017 1.00 66.44 101 LYS A O 1
ATOM 839 N N . PRO A 1 102 ? 44.077 0.253 -13.470 1.00 59.81 102 PRO A N 1
ATOM 840 C CA . PRO A 1 102 ? 43.789 0.418 -14.901 1.00 59.81 102 PRO A CA 1
ATOM 841 C C . PRO A 1 102 ? 43.534 -0.912 -15.622 1.00 59.81 102 PRO A C 1
ATOM 843 O O . PRO A 1 102 ? 42.816 -0.970 -16.616 1.00 59.81 102 PRO A O 1
ATOM 846 N N . TRP A 1 103 ? 44.132 -1.999 -15.130 1.00 59.44 103 TRP A N 1
ATOM 847 C CA . TRP A 1 103 ? 44.038 -3.323 -15.744 1.00 59.44 103 TRP A CA 1
ATOM 848 C C . TRP A 1 103 ? 42.684 -4.008 -15.507 1.00 59.44 103 TRP A C 1
ATOM 850 O O . TRP A 1 103 ? 42.288 -4.837 -16.319 1.00 59.44 103 TRP A O 1
ATOM 860 N N . PHE A 1 104 ? 41.956 -3.634 -14.446 1.00 53.09 104 PHE A N 1
ATOM 861 C CA . PHE A 1 104 ? 40.648 -4.209 -14.112 1.00 53.09 104 PHE A CA 1
ATOM 862 C C . PHE A 1 104 ? 39.514 -3.632 -14.974 1.00 53.09 104 PHE A C 1
ATOM 864 O O . PHE A 1 104 ? 38.553 -4.328 -15.275 1.00 53.09 104 PHE A O 1
ATOM 871 N N . TRP A 1 105 ? 39.630 -2.375 -15.417 1.00 47.97 105 TRP A N 1
ATOM 872 C CA . TRP A 1 105 ? 38.631 -1.753 -16.296 1.00 47.97 105 TRP A CA 1
ATOM 873 C C . TRP A 1 105 ? 38.898 -2.013 -17.782 1.00 47.97 105 TRP A C 1
ATOM 875 O O . TRP A 1 105 ? 37.953 -2.039 -18.568 1.00 47.97 105 TRP A O 1
ATOM 885 N N . LYS A 1 106 ? 40.144 -2.324 -18.172 1.00 49.91 106 LYS A N 1
ATOM 886 C CA . LYS A 1 106 ? 40.485 -2.749 -19.546 1.00 49.91 106 LYS A CA 1
ATOM 887 C C . LYS A 1 106 ? 39.803 -4.054 -19.985 1.00 49.91 106 LYS A C 1
ATOM 889 O O . LYS A 1 106 ? 39.732 -4.322 -21.180 1.00 49.91 106 LYS A O 1
ATOM 894 N N . THR A 1 107 ? 39.274 -4.854 -19.060 1.00 49.09 107 THR A N 1
ATOM 895 C CA . THR A 1 107 ? 38.466 -6.046 -19.371 1.00 49.09 107 THR A CA 1
ATOM 896 C C . THR A 1 107 ? 36.971 -5.754 -19.523 1.00 49.09 107 THR A C 1
ATOM 898 O O . THR A 1 107 ? 36.250 -6.610 -20.029 1.00 49.09 107 THR A O 1
ATOM 901 N N . SER A 1 108 ? 36.482 -4.556 -19.175 1.00 49.94 108 SER A N 1
ATOM 902 C CA . SER A 1 108 ? 35.068 -4.201 -19.392 1.00 49.94 108 SER A CA 1
ATOM 903 C C . SER A 1 108 ? 34.740 -3.981 -20.880 1.00 49.94 108 SER A C 1
ATOM 905 O O . SER A 1 108 ? 33.708 -4.464 -21.347 1.00 49.94 108 SER A O 1
ATOM 907 N N . ASP A 1 109 ? 35.689 -3.456 -21.665 1.00 47.38 109 ASP A N 1
ATOM 908 C CA . ASP A 1 109 ? 35.631 -3.416 -23.139 1.00 47.38 109 ASP A CA 1
ATOM 909 C C . ASP A 1 109 ? 35.921 -4.774 -23.809 1.00 47.38 109 ASP A C 1
ATOM 911 O O . ASP A 1 109 ? 35.802 -4.922 -25.023 1.00 47.38 109 ASP A O 1
ATOM 915 N N . ALA A 1 110 ? 36.294 -5.809 -23.048 1.00 46.28 110 ALA A N 1
ATOM 916 C CA . ALA A 1 110 ? 36.317 -7.180 -23.565 1.00 46.28 110 ALA A CA 1
ATOM 917 C C . ALA A 1 110 ? 34.927 -7.841 -23.495 1.00 46.28 110 ALA A C 1
ATOM 919 O O . ALA A 1 110 ? 34.681 -8.813 -24.208 1.00 46.28 110 ALA A O 1
ATOM 920 N N . SER A 1 111 ? 33.997 -7.291 -22.701 1.00 45.03 111 SER A N 1
ATOM 921 C CA . SER A 1 111 ? 32.613 -7.779 -22.611 1.00 45.03 111 SER A CA 1
ATOM 922 C C . SER A 1 111 ? 31.747 -7.334 -23.802 1.00 45.03 111 SER A C 1
ATOM 924 O O . SER A 1 111 ? 30.784 -8.009 -24.158 1.00 45.03 111 SER A O 1
ATOM 926 N N . THR A 1 112 ? 32.133 -6.267 -24.515 1.00 47.75 112 THR A N 1
ATOM 927 C CA . THR A 1 112 ? 31.484 -5.862 -25.781 1.00 47.75 112 THR A CA 1
ATOM 928 C C . THR A 1 112 ? 31.770 -6.830 -26.935 1.00 47.75 112 THR A C 1
ATOM 930 O O . THR A 1 112 ? 31.040 -6.835 -27.924 1.00 47.75 112 THR A O 1
ATOM 933 N N . LYS A 1 113 ? 32.765 -7.719 -26.793 1.00 44.81 113 LYS A N 1
ATOM 934 C CA . LYS A 1 113 ? 33.132 -8.730 -27.801 1.00 44.81 113 LYS A CA 1
ATOM 935 C C . LYS A 1 113 ? 32.242 -9.979 -27.782 1.00 44.81 113 LYS A C 1
ATOM 937 O O . LYS A 1 113 ? 32.373 -10.818 -28.662 1.00 44.81 113 LYS A O 1
ATOM 942 N N . ASN A 1 114 ? 31.319 -10.080 -26.821 1.00 48.38 114 ASN A N 1
ATOM 943 C CA . ASN A 1 114 ? 30.286 -11.124 -26.762 1.00 48.38 114 ASN A CA 1
ATOM 944 C C . ASN A 1 114 ? 28.860 -10.543 -26.833 1.00 48.38 114 ASN A C 1
ATOM 946 O O . ASN A 1 114 ? 27.887 -11.211 -26.485 1.00 48.38 114 ASN A O 1
ATOM 950 N N . ALA A 1 115 ? 28.711 -9.288 -27.268 1.00 48.06 115 ALA A N 1
ATOM 951 C CA . ALA A 1 115 ? 27.418 -8.628 -27.418 1.00 48.06 115 ALA A CA 1
ATOM 952 C C . ALA A 1 115 ? 26.745 -9.018 -28.745 1.00 48.06 115 ALA A C 1
ATOM 954 O O . ALA A 1 115 ? 26.548 -8.156 -29.592 1.00 48.06 115 ALA A O 1
ATOM 955 N N . GLY A 1 116 ? 26.406 -10.301 -28.918 1.00 54.47 116 GLY A N 1
ATOM 956 C CA . GLY A 1 116 ? 25.821 -10.835 -30.154 1.00 54.47 116 GLY A CA 1
ATOM 957 C C . GLY A 1 116 ? 26.801 -10.779 -31.331 1.00 54.47 116 GLY A C 1
ATOM 958 O O . GLY A 1 116 ? 27.540 -9.811 -31.496 1.00 54.47 116 GLY A O 1
ATOM 959 N N . SER A 1 117 ? 26.833 -11.826 -32.158 1.00 59.16 117 SER A N 1
ATOM 960 C CA . SER A 1 117 ? 27.546 -11.771 -33.443 1.00 59.16 117 SER A CA 1
ATOM 961 C C . SER A 1 117 ? 27.119 -10.489 -34.177 1.00 59.16 117 SER A C 1
ATOM 963 O O . SER A 1 117 ? 25.954 -10.103 -34.060 1.00 59.16 117 SER A O 1
ATOM 965 N N . SER A 1 118 ? 28.017 -9.785 -34.874 1.00 61.94 118 SER A N 1
ATOM 966 C CA . SER A 1 118 ? 27.676 -8.560 -35.634 1.00 61.94 118 SER A CA 1
ATOM 967 C C . SER A 1 118 ? 26.408 -8.744 -36.481 1.00 61.94 118 SER A C 1
ATOM 969 O O . SER A 1 118 ? 25.538 -7.879 -36.515 1.00 61.94 118 SER A O 1
ATOM 971 N N . GLU A 1 119 ? 26.253 -9.955 -37.001 1.00 67.12 119 GLU A N 1
ATOM 972 C CA . GLU A 1 119 ? 25.094 -10.506 -37.696 1.00 67.12 119 GLU A CA 1
ATOM 973 C C . GLU A 1 119 ? 23.760 -10.342 -36.943 1.00 67.12 119 GLU A C 1
ATOM 975 O O . GLU A 1 119 ? 22.754 -9.953 -37.518 1.00 67.12 119 GLU A O 1
ATOM 980 N N . THR A 1 120 ? 23.731 -10.539 -35.624 1.00 68.88 120 THR A N 1
ATOM 981 C CA . THR A 1 120 ? 22.521 -10.347 -34.804 1.00 68.88 120 THR A CA 1
ATOM 982 C C . THR A 1 120 ? 22.108 -8.876 -34.725 1.00 68.88 120 THR A C 1
ATOM 984 O O . THR A 1 120 ? 20.919 -8.567 -34.647 1.00 68.88 120 THR A O 1
ATOM 987 N N . LYS A 1 121 ? 23.078 -7.953 -34.735 1.00 72.69 121 LYS A N 1
ATOM 988 C CA . LYS A 1 121 ? 22.809 -6.507 -34.731 1.00 72.69 121 LYS A CA 1
ATOM 989 C C . LYS A 1 121 ? 22.293 -6.048 -36.094 1.00 72.69 121 LYS A C 1
ATOM 991 O O . LYS A 1 121 ? 21.330 -5.288 -36.141 1.00 72.69 121 LYS A O 1
ATOM 996 N N . GLU A 1 122 ? 22.888 -6.560 -37.169 1.00 75.69 122 GLU A N 1
ATOM 997 C CA . GLU A 1 122 ? 22.452 -6.349 -38.556 1.00 75.69 122 GLU A CA 1
ATOM 998 C C . GLU A 1 122 ? 21.043 -6.910 -38.812 1.00 75.69 122 GLU A C 1
ATOM 1000 O O . GLU A 1 122 ? 20.231 -6.315 -39.519 1.00 75.69 122 GLU A O 1
ATOM 1005 N N . GLU A 1 123 ? 20.694 -8.020 -38.170 1.00 77.62 123 GLU A N 1
ATOM 1006 C CA . GLU A 1 123 ? 19.368 -8.611 -38.312 1.00 77.62 123 GLU A CA 1
ATOM 1007 C C . GLU A 1 123 ? 18.287 -7.807 -37.571 1.00 77.62 123 GLU A C 1
ATOM 1009 O O . GLU A 1 123 ? 17.187 -7.586 -38.085 1.00 77.62 123 GLU A O 1
ATOM 1014 N N . ILE A 1 124 ? 18.606 -7.302 -36.371 1.00 79.12 124 ILE A N 1
ATOM 1015 C CA . ILE A 1 124 ? 17.724 -6.399 -35.613 1.00 79.12 124 ILE A CA 1
ATOM 1016 C C . ILE A 1 124 ? 17.421 -5.136 -36.426 1.00 79.12 124 ILE A C 1
ATOM 1018 O O . ILE A 1 124 ? 16.257 -4.729 -36.504 1.00 79.12 124 ILE A O 1
ATOM 1022 N N . THR A 1 125 ? 18.442 -4.522 -37.033 1.00 79.31 125 THR A N 1
ATOM 1023 C CA . THR A 1 125 ? 18.272 -3.319 -37.860 1.00 79.31 125 THR A CA 1
ATOM 1024 C C . THR A 1 125 ? 17.449 -3.637 -39.108 1.00 79.31 125 THR A C 1
ATOM 1026 O O . THR A 1 125 ? 16.494 -2.915 -39.405 1.00 79.31 125 THR A O 1
ATOM 1029 N N . THR A 1 126 ? 17.722 -4.758 -39.780 1.00 82.75 126 THR A N 1
ATOM 1030 C CA . THR A 1 126 ? 16.974 -5.208 -40.965 1.00 82.75 126 THR A CA 1
ATOM 1031 C C . THR A 1 126 ? 15.485 -5.376 -40.663 1.00 82.75 126 THR A C 1
ATOM 1033 O O . THR A 1 126 ? 14.651 -4.762 -41.329 1.00 82.75 126 THR A O 1
ATOM 1036 N N . ILE A 1 127 ? 15.128 -6.114 -39.604 1.00 82.06 127 ILE A N 1
ATOM 1037 C CA . ILE A 1 127 ? 13.724 -6.317 -39.201 1.00 82.06 127 ILE A CA 1
ATOM 1038 C C . ILE A 1 127 ? 13.059 -4.980 -38.845 1.00 82.06 127 ILE A C 1
ATOM 1040 O O . ILE A 1 127 ? 11.878 -4.766 -39.140 1.00 82.06 127 ILE A O 1
ATOM 1044 N N . PHE A 1 128 ? 13.790 -4.066 -38.206 1.00 80.12 128 PHE A N 1
ATOM 1045 C CA . PHE A 1 128 ? 13.268 -2.755 -37.835 1.00 80.12 128 PHE A CA 1
ATOM 1046 C C . PHE A 1 128 ? 12.937 -1.895 -39.067 1.00 80.12 128 PHE A C 1
ATOM 1048 O O . PHE A 1 128 ? 11.832 -1.347 -39.141 1.00 80.12 128 PHE A O 1
ATOM 1055 N N . HIS A 1 129 ? 13.836 -1.820 -40.055 1.00 77.19 129 HIS A N 1
ATOM 1056 C CA . HIS A 1 129 ? 13.629 -1.049 -41.288 1.00 77.19 129 HIS A CA 1
ATOM 1057 C C . HIS A 1 129 ? 12.601 -1.689 -42.228 1.00 77.19 129 HIS A C 1
ATOM 1059 O O . HIS A 1 129 ? 11.730 -0.980 -42.736 1.00 77.19 129 HIS A O 1
ATOM 1065 N N . GLU A 1 130 ? 12.621 -3.016 -42.384 1.00 81.31 130 GLU A N 1
ATOM 1066 C CA . GLU A 1 130 ? 11.624 -3.779 -43.153 1.00 81.31 130 GLU A CA 1
ATOM 1067 C C . GLU A 1 130 ? 10.199 -3.466 -42.665 1.00 81.31 130 GLU A C 1
ATOM 1069 O O . GLU A 1 130 ? 9.270 -3.263 -43.449 1.00 81.31 130 GLU A O 1
ATOM 1074 N N . ASN A 1 131 ? 10.040 -3.305 -41.348 1.00 81.81 131 ASN A N 1
ATOM 1075 C CA . ASN A 1 131 ? 8.766 -2.980 -40.713 1.00 81.81 131 ASN A CA 1
ATOM 1076 C C . ASN A 1 131 ? 8.544 -1.472 -40.489 1.00 81.81 131 ASN A C 1
ATOM 1078 O O . ASN A 1 131 ? 7.622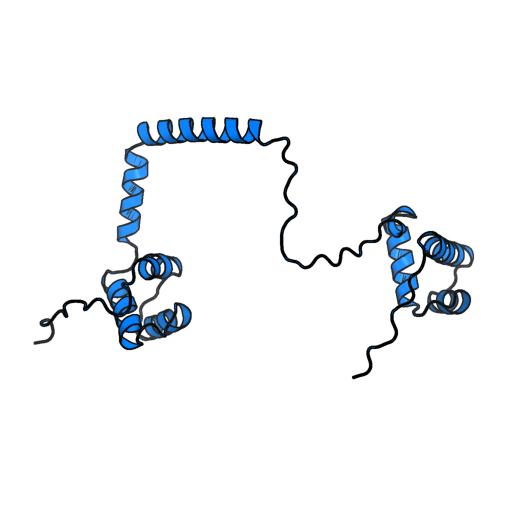 -1.094 -39.755 1.00 81.81 131 ASN A O 1
ATOM 1082 N N . LYS A 1 132 ? 9.358 -0.599 -41.103 1.00 75.69 132 LYS A N 1
ATOM 1083 C CA . LYS A 1 132 ? 9.288 0.873 -40.989 1.00 75.69 132 LYS A CA 1
ATOM 1084 C C . LYS A 1 132 ? 9.218 1.362 -39.532 1.00 75.69 132 LYS A C 1
ATOM 1086 O O . LYS A 1 132 ? 8.424 2.244 -39.204 1.00 75.69 132 LYS A O 1
ATOM 1091 N N . GLY A 1 133 ? 9.958 0.716 -38.632 1.00 73.69 133 GLY A N 1
ATOM 1092 C CA . GLY A 1 133 ? 9.994 1.027 -37.200 1.00 73.69 133 GLY A CA 1
ATOM 1093 C C . GLY A 1 133 ? 8.719 0.691 -36.413 1.00 73.69 133 GLY A C 1
ATOM 1094 O O . GLY A 1 133 ? 8.602 1.049 -35.243 1.00 73.69 133 GLY A O 1
ATOM 1095 N N . ARG A 1 134 ? 7.739 -0.007 -37.007 1.00 75.00 134 ARG A N 1
ATOM 1096 C CA . ARG A 1 134 ? 6.489 -0.393 -36.314 1.00 75.00 134 ARG A CA 1
ATOM 1097 C C . ARG A 1 134 ? 6.674 -1.551 -35.338 1.00 75.00 134 ARG A C 1
ATOM 1099 O O . ARG A 1 134 ? 5.768 -1.858 -34.559 1.00 75.00 134 ARG A O 1
ATOM 1106 N N . TYR A 1 135 ? 7.794 -2.259 -35.432 1.00 80.75 135 TYR A N 1
ATOM 1107 C CA . TYR A 1 135 ? 8.093 -3.411 -34.596 1.00 80.75 135 TYR A CA 1
ATOM 1108 C C . TYR A 1 135 ? 9.005 -2.964 -33.456 1.00 80.75 135 TYR A C 1
ATOM 1110 O O . TYR A 1 135 ? 10.106 -2.488 -33.687 1.00 80.75 135 TYR A O 1
ATOM 1118 N N . GLY A 1 136 ? 8.532 -3.114 -32.218 1.00 75.69 136 GLY A N 1
ATOM 1119 C CA . GLY A 1 136 ? 9.364 -2.966 -31.023 1.00 75.69 136 GLY A CA 1
ATOM 1120 C C . GLY A 1 136 ? 9.963 -4.300 -30.571 1.00 75.69 136 GLY A C 1
ATOM 1121 O O . GLY A 1 136 ? 9.683 -5.352 -31.155 1.00 75.69 136 GLY A O 1
ATOM 1122 N N . TYR A 1 137 ? 10.698 -4.264 -29.459 1.00 76.25 137 TYR A N 1
ATOM 1123 C CA . TYR A 1 137 ? 11.426 -5.391 -28.859 1.00 76.25 137 TYR A CA 1
ATOM 1124 C C . TYR A 1 137 ? 10.723 -6.751 -28.947 1.00 76.25 137 TYR A C 1
ATOM 1126 O O . TYR A 1 137 ? 11.298 -7.729 -29.416 1.00 76.25 137 TYR A O 1
ATOM 1134 N N . ARG A 1 138 ? 9.455 -6.826 -28.525 1.00 74.44 138 ARG A N 1
ATOM 1135 C CA . ARG A 1 138 ? 8.695 -8.089 -28.466 1.00 74.44 138 ARG A CA 1
ATOM 1136 C C . ARG A 1 138 ? 8.470 -8.721 -29.840 1.00 74.44 138 ARG A C 1
ATOM 1138 O O . ARG A 1 138 ? 8.494 -9.941 -29.967 1.00 74.44 138 ARG A O 1
ATOM 1145 N N . ARG A 1 139 ? 8.236 -7.904 -30.869 1.00 81.75 139 ARG A N 1
ATOM 1146 C CA . ARG A 1 139 ? 8.032 -8.398 -32.239 1.00 81.75 139 ARG A CA 1
ATOM 1147 C C . ARG A 1 139 ? 9.362 -8.754 -32.883 1.00 81.75 139 ARG A C 1
ATOM 1149 O O . ARG A 1 139 ? 9.476 -9.827 -33.458 1.00 81.75 139 ARG A O 1
ATOM 1156 N N . ILE A 1 140 ? 10.371 -7.911 -32.683 1.00 80.44 140 ILE A N 1
ATOM 1157 C CA . ILE A 1 140 ? 11.726 -8.138 -33.193 1.00 80.44 140 ILE A CA 1
ATOM 1158 C C . ILE A 1 140 ? 12.313 -9.434 -32.619 1.00 80.44 140 ILE A C 1
ATOM 1160 O O . ILE A 1 140 ? 12.756 -10.287 -33.374 1.00 80.44 140 ILE A O 1
ATOM 1164 N N . THR A 1 141 ? 12.205 -9.666 -31.308 1.00 79.62 141 THR A N 1
ATOM 1165 C CA . THR A 1 141 ? 12.658 -10.922 -30.676 1.00 79.62 141 THR A CA 1
ATOM 1166 C C . THR A 1 141 ? 11.897 -12.161 -31.138 1.00 79.62 141 THR A C 1
ATOM 1168 O O . THR A 1 141 ? 12.479 -13.240 -31.181 1.00 79.62 141 THR A O 1
ATOM 1171 N N . THR A 1 142 ? 10.617 -12.031 -31.500 1.00 80.06 142 THR A N 1
ATOM 1172 C CA . THR A 1 142 ? 9.846 -13.151 -32.065 1.00 80.06 142 THR A CA 1
ATOM 1173 C C . THR A 1 142 ? 10.381 -13.531 -33.445 1.00 80.06 142 THR A C 1
ATOM 1175 O O . THR A 1 142 ? 10.600 -14.710 -33.712 1.00 80.06 142 THR A O 1
ATOM 1178 N N . VAL A 1 143 ? 10.656 -12.535 -34.291 1.00 81.12 143 VAL A N 1
ATOM 1179 C CA . VAL A 1 143 ? 11.225 -12.749 -35.630 1.00 81.12 143 VAL A CA 1
ATOM 1180 C C . VAL A 1 143 ? 12.657 -13.287 -35.538 1.00 81.12 143 VAL A C 1
ATOM 1182 O O . VAL A 1 143 ? 12.997 -14.239 -36.234 1.00 81.12 143 VAL A O 1
ATOM 1185 N N . LEU A 1 144 ? 13.470 -12.781 -34.611 1.00 81.25 144 LEU A N 1
ATOM 1186 C CA . LEU A 1 144 ? 14.834 -13.274 -34.390 1.00 81.25 144 LEU A CA 1
ATOM 1187 C C . LEU A 1 144 ? 14.862 -14.744 -33.965 1.00 81.25 144 LEU A C 1
ATOM 1189 O O . LEU A 1 144 ? 15.662 -15.506 -34.494 1.00 81.25 144 LEU A O 1
ATOM 1193 N N . ARG A 1 145 ? 13.932 -15.183 -33.106 1.00 78.75 145 ARG A N 1
ATOM 1194 C CA . ARG A 1 145 ? 13.811 -16.606 -32.740 1.00 78.75 145 ARG A CA 1
ATOM 1195 C C . ARG A 1 145 ? 13.425 -17.492 -33.921 1.00 78.75 145 ARG A C 1
ATOM 1197 O O . ARG A 1 145 ? 13.901 -18.617 -33.991 1.00 78.75 145 ARG A O 1
ATOM 1204 N N . SER A 1 146 ? 12.580 -17.005 -34.837 1.00 77.25 146 SER A N 1
ATOM 1205 C CA . SER A 1 146 ? 12.242 -17.751 -36.062 1.00 77.25 146 SER A CA 1
ATOM 1206 C C . SER A 1 146 ? 13.399 -17.843 -37.058 1.00 77.25 146 SER A C 1
ATOM 1208 O O . SER A 1 146 ? 13.390 -18.720 -37.913 1.00 77.25 146 SER A O 1
ATOM 1210 N N . ARG A 1 147 ? 14.397 -16.965 -36.920 1.00 73.88 147 ARG A N 1
ATOM 1211 C CA . ARG A 1 147 ? 15.647 -16.953 -37.686 1.00 73.88 147 ARG A CA 1
ATOM 1212 C C . ARG A 1 147 ? 16.817 -17.551 -36.873 1.00 73.88 147 ARG A C 1
ATOM 1214 O O . ARG A 1 147 ? 17.965 -17.255 -37.151 1.00 73.88 147 ARG A O 1
ATOM 1221 N N . GLU A 1 148 ? 16.507 -18.353 -35.844 1.00 70.38 148 GLU A N 1
ATOM 1222 C CA . GLU A 1 148 ? 17.440 -19.042 -34.925 1.00 70.38 148 GLU A CA 1
ATOM 1223 C C . GLU A 1 148 ? 18.394 -18.151 -34.100 1.00 70.38 148 GLU A C 1
ATOM 1225 O O . GLU A 1 148 ? 19.277 -18.647 -33.399 1.00 70.38 148 GLU A O 1
ATOM 1230 N N . PHE A 1 149 ? 18.171 -16.835 -34.054 1.00 65.12 149 PHE A N 1
ATOM 1231 C CA . PHE A 1 149 ? 18.941 -15.928 -33.203 1.00 65.12 149 PHE A CA 1
ATOM 1232 C C . PHE A 1 149 ? 18.384 -15.891 -31.772 1.00 65.12 149 PHE A C 1
ATOM 1234 O O . PHE A 1 149 ? 17.278 -15.402 -31.508 1.00 65.12 149 PHE A O 1
ATOM 1241 N N . LEU A 1 150 ? 19.184 -16.353 -30.807 1.00 60.25 150 LEU A N 1
ATOM 1242 C CA . LEU A 1 150 ? 18.874 -16.242 -29.381 1.00 60.25 150 LEU A CA 1
ATOM 1243 C C . LEU A 1 150 ? 19.406 -14.916 -28.819 1.00 60.25 150 LEU A C 1
ATOM 1245 O O . LEU A 1 150 ? 20.566 -14.802 -28.430 1.00 60.25 150 LEU A O 1
ATOM 1249 N N . VAL A 1 151 ? 18.543 -13.903 -28.759 1.00 63.50 151 VAL A N 1
ATOM 1250 C CA . VAL A 1 151 ? 18.920 -12.557 -28.298 1.00 63.50 151 VAL A CA 1
ATOM 1251 C C . VAL A 1 151 ? 18.538 -12.338 -26.833 1.00 63.50 151 VAL A C 1
ATOM 1253 O O . VAL A 1 151 ? 17.395 -12.570 -26.436 1.00 63.50 151 VAL A O 1
ATOM 1256 N N . ASN A 1 152 ? 19.491 -11.856 -26.029 1.00 62.69 152 ASN A N 1
ATOM 1257 C CA . ASN A 1 152 ? 19.249 -11.415 -24.655 1.00 62.69 152 ASN A CA 1
ATOM 1258 C C . ASN A 1 152 ? 18.619 -10.006 -24.639 1.00 62.69 152 ASN A C 1
ATOM 1260 O O . ASN A 1 152 ? 18.923 -9.171 -25.489 1.00 62.69 152 ASN A O 1
ATOM 1264 N N . HIS A 1 153 ? 17.790 -9.704 -23.634 1.00 58.84 153 HIS A N 1
ATOM 1265 C CA . HIS A 1 153 ? 17.146 -8.393 -23.461 1.00 58.84 153 HIS A CA 1
ATOM 1266 C C . HIS A 1 153 ? 18.152 -7.239 -23.473 1.00 58.84 153 HIS A C 1
ATOM 1268 O O . HIS A 1 153 ? 17.913 -6.210 -24.099 1.00 58.84 153 HIS A O 1
ATOM 1274 N N . LYS A 1 154 ? 19.314 -7.448 -22.843 1.00 59.31 154 LYS A N 1
ATOM 1275 C CA . LYS A 1 154 ? 20.387 -6.452 -22.792 1.00 59.31 154 LYS A CA 1
ATOM 1276 C C . LYS A 1 154 ? 20.919 -6.094 -24.183 1.00 59.31 154 LYS A C 1
ATOM 1278 O O . LYS A 1 154 ? 21.163 -4.929 -24.459 1.00 59.31 154 LYS A O 1
ATOM 1283 N N . THR A 1 155 ? 21.020 -7.081 -25.072 1.00 62.03 155 THR A N 1
ATOM 1284 C CA . THR A 1 155 ? 21.550 -6.915 -26.430 1.00 62.03 155 THR A CA 1
ATOM 1285 C C . THR A 1 155 ? 20.627 -6.068 -27.303 1.00 62.03 155 THR A C 1
ATOM 1287 O O . THR A 1 155 ? 21.107 -5.274 -28.104 1.00 62.03 155 THR A O 1
ATOM 1290 N N . TYR A 1 156 ? 19.307 -6.184 -27.132 1.00 66.38 156 TYR A N 1
ATOM 1291 C CA . TYR A 1 156 ? 18.372 -5.298 -27.824 1.00 66.38 156 TYR A CA 1
ATOM 1292 C C . TYR A 1 156 ? 18.367 -3.884 -27.245 1.00 66.38 156 TYR A C 1
ATOM 1294 O O . TYR A 1 156 ? 18.238 -2.944 -28.012 1.00 66.38 156 TYR A O 1
ATOM 1302 N N . GLU A 1 157 ? 18.464 -3.708 -25.925 1.00 63.75 157 GLU A N 1
ATOM 1303 C CA . GLU A 1 157 ? 18.519 -2.360 -25.338 1.00 63.75 157 GLU A CA 1
ATOM 1304 C C . GLU A 1 157 ? 19.749 -1.588 -25.816 1.00 63.75 157 GLU A C 1
ATOM 1306 O O . GLU A 1 157 ? 19.632 -0.409 -26.138 1.00 63.75 157 GLU A O 1
ATOM 1311 N N . ASP A 1 158 ? 20.892 -2.269 -25.916 1.00 64.94 158 ASP A N 1
ATOM 1312 C CA . ASP A 1 158 ? 22.134 -1.670 -26.399 1.00 64.94 158 ASP A CA 1
ATOM 1313 C C . ASP A 1 158 ? 22.027 -1.290 -27.891 1.00 64.94 158 ASP A C 1
ATOM 1315 O O . ASP A 1 158 ? 22.406 -0.189 -28.266 1.00 64.94 158 ASP A O 1
ATOM 1319 N N . VAL A 1 159 ? 21.449 -2.148 -28.746 1.00 64.81 159 VAL A N 1
ATOM 1320 C CA . VAL A 1 159 ? 21.264 -1.848 -30.186 1.00 64.81 159 VAL A CA 1
ATOM 1321 C C . VAL A 1 159 ? 20.133 -0.844 -30.425 1.00 64.81 159 VAL A C 1
ATOM 1323 O O . VAL A 1 159 ? 20.247 0.039 -31.266 1.00 64.81 159 VAL A O 1
ATOM 1326 N N . GLY A 1 160 ? 19.034 -0.964 -29.684 1.00 61.12 160 GLY A N 1
ATOM 1327 C CA . GLY A 1 160 ? 17.837 -0.135 -29.808 1.00 61.12 160 GLY A CA 1
ATOM 1328 C C . GLY A 1 160 ? 18.055 1.323 -29.409 1.00 61.12 160 GLY A C 1
ATOM 1329 O O . GLY A 1 160 ? 17.314 2.183 -29.883 1.00 61.12 160 GLY A O 1
ATOM 1330 N N . ALA A 1 161 ? 19.058 1.602 -28.570 1.00 61.50 161 ALA A N 1
ATOM 1331 C CA . ALA A 1 161 ? 19.488 2.958 -28.237 1.00 61.50 161 ALA A CA 1
ATOM 1332 C C . ALA A 1 161 ? 20.197 3.666 -29.410 1.00 61.50 161 ALA A C 1
ATOM 1334 O O . ALA A 1 161 ? 20.076 4.884 -29.529 1.00 61.50 161 ALA A O 1
ATOM 1335 N N . ASP A 1 162 ? 20.853 2.899 -30.289 1.00 58.78 162 ASP A N 1
ATOM 1336 C CA . ASP A 1 162 ? 21.674 3.389 -31.405 1.00 58.78 162 ASP A CA 1
ATOM 1337 C C . ASP A 1 162 ? 20.995 3.236 -32.787 1.00 58.78 162 ASP A C 1
ATOM 1339 O O . ASP A 1 162 ? 21.609 3.534 -33.812 1.00 58.78 162 ASP A O 1
ATOM 1343 N N . LEU A 1 163 ? 19.731 2.785 -32.859 1.00 63.25 163 LEU A N 1
ATOM 1344 C CA . LEU A 1 163 ? 19.017 2.662 -34.138 1.00 63.25 163 LEU A CA 1
ATOM 1345 C C . LEU A 1 163 ? 18.776 4.052 -34.768 1.00 63.25 163 LEU A C 1
ATOM 1347 O O . LEU A 1 163 ? 18.122 4.898 -34.142 1.00 63.25 163 LEU A O 1
ATOM 1351 N N . PRO A 1 164 ? 19.240 4.297 -36.011 1.00 56.50 164 PRO A N 1
ATOM 1352 C CA . PRO A 1 164 ? 19.065 5.582 -36.675 1.00 56.50 164 PRO A CA 1
ATOM 1353 C C . PRO A 1 164 ? 17.583 5.878 -36.925 1.00 56.50 164 PRO A C 1
ATOM 1355 O O . PRO A 1 164 ? 16.745 4.986 -37.107 1.00 56.50 164 PRO A O 1
ATOM 1358 N N . ARG A 1 165 ? 17.231 7.170 -36.916 1.00 51.19 165 ARG A N 1
ATOM 1359 C CA . ARG A 1 165 ? 15.852 7.607 -37.170 1.00 51.19 165 ARG A CA 1
ATOM 1360 C C . ARG A 1 165 ? 15.434 7.235 -38.604 1.00 51.19 165 ARG A C 1
ATOM 1362 O O . ARG A 1 165 ? 16.295 7.185 -39.475 1.00 51.19 165 ARG A O 1
ATOM 1369 N N . PRO A 1 166 ? 14.129 7.022 -38.877 1.00 45.56 166 PRO A N 1
ATOM 1370 C CA . PRO A 1 166 ? 13.616 6.308 -40.062 1.00 45.56 166 PRO A CA 1
ATOM 1371 C C . PRO A 1 166 ? 14.018 6.802 -41.470 1.00 45.56 166 PRO A C 1
ATOM 1373 O O . PRO A 1 166 ? 13.592 6.179 -42.436 1.00 45.56 166 PRO A O 1
ATOM 1376 N N . ASN A 1 167 ? 14.795 7.882 -41.597 1.00 44.09 167 ASN A N 1
ATOM 1377 C CA . ASN A 1 167 ? 15.141 8.551 -42.855 1.00 44.09 167 ASN A CA 1
ATOM 1378 C C . ASN A 1 167 ? 16.658 8.724 -43.099 1.00 44.09 167 ASN A C 1
ATOM 1380 O O . ASN A 1 167 ? 17.034 9.504 -43.969 1.00 44.09 167 ASN A O 1
ATOM 1384 N N . GLU A 1 168 ? 17.536 8.034 -42.373 1.00 46.88 168 GLU A N 1
ATOM 1385 C CA . GLU A 1 168 ? 18.944 7.922 -42.781 1.00 46.88 168 GLU A CA 1
ATOM 1386 C C . GLU A 1 168 ? 19.096 6.688 -43.683 1.00 46.88 168 GLU A C 1
ATOM 1388 O O . GLU A 1 168 ? 18.948 5.552 -43.235 1.00 46.88 168 GLU A O 1
ATOM 1393 N N . GLU A 1 169 ? 19.309 6.916 -44.982 1.00 41.44 169 GLU A N 1
ATOM 1394 C CA . GLU A 1 169 ? 19.609 5.863 -45.955 1.00 41.44 169 GLU A CA 1
ATOM 1395 C C . GLU A 1 169 ? 20.895 5.137 -45.536 1.00 41.44 169 GLU A C 1
ATOM 1397 O O . GLU A 1 169 ? 21.985 5.708 -45.568 1.00 41.44 169 GLU A O 1
ATOM 1402 N N . ILE A 1 170 ? 20.777 3.870 -45.133 1.00 47.56 170 ILE A N 1
ATOM 1403 C CA . ILE A 1 170 ? 21.936 2.999 -44.929 1.00 47.56 170 ILE A CA 1
ATOM 1404 C C . ILE A 1 170 ? 22.447 2.609 -46.324 1.00 47.56 170 ILE A C 1
ATOM 1406 O O . ILE A 1 170 ? 21.672 2.029 -47.093 1.00 47.56 170 ILE A O 1
ATOM 1410 N N . PRO A 1 171 ? 23.716 2.888 -46.681 1.00 42.75 171 PRO A N 1
ATOM 1411 C CA . PRO A 1 171 ? 24.285 2.451 -47.948 1.00 42.75 171 PRO A CA 1
ATOM 1412 C C . PRO A 1 171 ? 24.232 0.925 -48.013 1.00 42.75 171 PRO A C 1
ATOM 1414 O O . PRO A 1 171 ? 24.898 0.223 -47.253 1.00 42.75 171 PRO A O 1
ATOM 1417 N N . PHE A 1 172 ? 23.371 0.420 -48.889 1.00 39.12 172 PHE A N 1
ATOM 1418 C CA . PHE A 1 172 ? 23.132 -0.999 -49.083 1.00 39.12 172 PHE A CA 1
ATOM 1419 C C . PHE A 1 172 ? 24.442 -1.694 -49.475 1.00 39.12 172 PHE A C 1
ATOM 1421 O O . PHE A 1 172 ? 25.103 -1.293 -50.436 1.00 39.12 172 PHE A O 1
ATOM 1428 N N . LEU A 1 173 ? 24.800 -2.760 -48.754 1.00 40.00 173 LEU A N 1
ATOM 1429 C CA . LEU A 1 173 ? 25.815 -3.726 -49.167 1.00 40.00 173 LEU A CA 1
ATOM 1430 C C . LEU A 1 173 ? 25.312 -4.468 -50.413 1.00 40.00 173 LEU A C 1
ATOM 1432 O O . LEU A 1 173 ? 24.817 -5.592 -50.347 1.00 40.00 173 LEU A O 1
ATOM 1436 N N . GLN A 1 174 ? 25.427 -3.832 -51.577 1.00 34.56 174 GLN A N 1
ATOM 1437 C CA . GLN A 1 174 ? 25.405 -4.544 -52.845 1.00 34.56 174 GLN A CA 1
ATOM 1438 C C . GLN A 1 174 ? 26.707 -5.337 -52.949 1.00 34.56 174 GLN A C 1
ATOM 1440 O O . GLN A 1 174 ? 27.784 -4.773 -53.125 1.00 34.56 174 GLN A O 1
ATOM 1445 N N . GLY A 1 175 ? 26.586 -6.658 -52.848 1.00 43.53 175 GLY A N 1
ATOM 1446 C CA . GLY A 1 175 ? 27.615 -7.577 -53.318 1.00 43.53 175 GLY A CA 1
ATOM 1447 C C . GLY A 1 175 ? 28.056 -8.605 -52.296 1.00 43.53 175 GLY A C 1
ATOM 1448 O O . GLY A 1 175 ? 29.223 -8.596 -51.937 1.00 43.53 175 GLY A O 1
ATOM 1449 N N . LYS A 1 176 ? 27.165 -9.514 -51.879 1.00 43.03 176 LYS A N 1
ATOM 1450 C CA . LYS A 1 176 ? 27.548 -10.859 -51.407 1.00 43.03 176 LYS A CA 1
ATOM 1451 C C . LYS A 1 176 ? 26.446 -11.902 -51.622 1.00 43.03 176 LYS A C 1
ATOM 1453 O O . LYS A 1 176 ? 26.123 -12.624 -50.700 1.00 43.03 176 LYS A O 1
ATOM 1458 N N . TYR A 1 177 ? 25.898 -11.993 -52.834 1.00 40.69 177 TYR A N 1
ATOM 1459 C CA . TYR A 1 177 ? 25.320 -13.239 -53.361 1.00 40.69 177 TYR A CA 1
ATOM 1460 C C . TYR A 1 177 ? 25.480 -13.220 -54.884 1.00 40.69 177 TYR A C 1
ATOM 1462 O O . TYR A 1 177 ? 24.661 -12.645 -55.598 1.00 40.69 177 TYR A O 1
ATOM 1470 N N . GLY A 1 178 ? 26.595 -13.775 -55.349 1.00 35.59 178 GLY A N 1
ATOM 1471 C CA . GLY A 1 178 ? 26.924 -14.063 -56.741 1.00 35.59 178 GLY A CA 1
ATOM 1472 C C . GLY A 1 178 ? 27.783 -15.312 -56.760 1.00 35.59 178 GLY A C 1
ATOM 1473 O O . GLY A 1 178 ? 28.663 -15.394 -55.872 1.00 35.59 178 GLY A O 1
#

Sequence (178 aa):
MSRGKPNKRYTPEFKKLVVETMMEERLSYCETARRFEVRSATQVRNWERIYLEKGTEGFAIERRERGSSGRPRKLPKEGGEDLLAEVLRLRAENEYLKTCKPWFWKTSDASTKNAGSSETKEEITTIFHENKGRYGYRRITTVLRSREFLVNHKTYEDVGADLPRPNEEIPFLQGKYG

Radius of gyration: 32.61 Å; chains: 1; bounding box: 74×36×85 Å

Secondary structure (DSSP, 8-state):
-PPPPPPPP--HHHHHHHHHHHHHTT--HHHHHHHTT-S-HHHHHHHHHHHHHHTTHHHHS-------S--PPPPPGGGHHHHHHHHHHHHHHHHHHHHH-HHHHTTGGGGGGGSS-HHHHHHHHHHHHHTTT---HHHHHHHHHHTT----HHHHHHHHHSPPPTT--------S--

pLDDT: mean 71.25, std 16.74, range [34.56, 93.88]